Protein AF-A0AA51R0V2-F1 (afdb_monomer_lite)

Organism: NCBI:txid2735563

pLDDT: mean 81.25, std 9.44, range [46.59, 93.56]

Sequence (95 aa):
MQFSDDDLKMIEWLRKQHANWPGVRMIILVCSILTMVLAGWLLFSGDEGYSEALVLYVVLAAAGMSYTLGSWAGRAEISLLLKLVEAQQIEKKYI

Foldseek 3Di:
DPDDPVNVVVLVVLVVCQVCVVVVLVVLLVQLVVLVVVLVVVVVVPDPPCPVVSVVSPVSSVVSVCVSVVQVVTDVVSVVVNVVVVVVVVVVVVD

Secondary structure (DSSP, 8-state):
-PPPHHHHHHHHHHHHHHHHHHHHHHHHHHHHHHHHHHHHHHHHT--GGGHHHHHHHHHHHHHHHHHHHHTTT--HHHHHHHHHHHHHHHHTT--

Radius of gyration: 20.96 Å; chains: 1; bounding box: 52×22×54 Å

Structure (mmCIF, N/CA/C/O backbone):
data_AF-A0AA51R0V2-F1
#
_entry.id   AF-A0AA51R0V2-F1
#
loop_
_atom_site.group_PDB
_atom_site.id
_atom_site.type_symbol
_atom_site.label_atom_id
_atom_site.label_alt_id
_atom_site.label_comp_id
_atom_site.label_asym_id
_atom_site.label_entity_id
_atom_site.label_seq_id
_atom_site.pdbx_PDB_ins_code
_atom_site.Cartn_x
_atom_site.Cartn_y
_atom_site.Cartn_z
_atom_site.occupancy
_atom_site.B_iso_or_equiv
_atom_site.auth_seq_id
_atom_site.auth_comp_id
_atom_site.auth_asym_id
_atom_site.auth_atom_id
_atom_site.pdbx_PDB_model_num
ATOM 1 N N . MET A 1 1 ? -28.702 -4.494 19.532 1.00 54.69 1 MET A N 1
ATOM 2 C CA . MET A 1 1 ? -27.889 -5.733 19.480 1.00 54.69 1 MET A CA 1
ATOM 3 C C . MET A 1 1 ? -26.741 -5.668 20.474 1.00 54.69 1 MET A C 1
ATOM 5 O O . MET A 1 1 ? -26.076 -4.641 20.529 1.00 54.69 1 MET A O 1
ATOM 9 N N . GLN A 1 2 ? -26.548 -6.678 21.326 1.00 70.31 2 GLN A N 1
ATOM 10 C CA . GLN A 1 2 ? -25.242 -6.891 21.971 1.00 70.31 2 GLN A CA 1
ATOM 11 C C . GLN A 1 2 ? -24.311 -7.462 20.898 1.00 70.31 2 GLN A C 1
ATOM 13 O O . GLN A 1 2 ? -24.721 -8.377 20.190 1.00 70.31 2 GLN A O 1
ATOM 18 N N . PHE A 1 3 ? -23.128 -6.873 20.734 1.00 72.31 3 PHE A N 1
ATOM 19 C CA . PHE A 1 3 ? -22.094 -7.470 19.894 1.00 72.31 3 PHE A CA 1
ATOM 20 C C . PHE A 1 3 ? -21.643 -8.770 20.550 1.00 72.31 3 PHE A C 1
ATOM 22 O O . PHE A 1 3 ? -21.470 -8.810 21.770 1.00 72.31 3 PHE A O 1
ATOM 29 N N . SER A 1 4 ? -21.500 -9.821 19.751 1.00 84.56 4 SER A N 1
ATOM 30 C CA . SER A 1 4 ? -20.906 -11.066 20.219 1.00 84.56 4 SER A CA 1
ATOM 31 C C . SER A 1 4 ? -19.407 -10.876 20.473 1.00 84.56 4 SER A C 1
ATOM 33 O O . SER A 1 4 ? -18.784 -9.939 19.963 1.00 84.56 4 SER A O 1
ATOM 35 N N . ASP A 1 5 ? -18.803 -11.792 21.229 1.00 83.38 5 ASP A N 1
ATOM 36 C CA . ASP A 1 5 ? -17.347 -11.807 21.421 1.00 83.38 5 ASP A CA 1
ATOM 37 C C . ASP A 1 5 ? -16.591 -11.908 20.086 1.00 83.38 5 ASP A C 1
ATOM 39 O O . ASP A 1 5 ? -15.482 -11.389 19.953 1.00 83.38 5 ASP A O 1
ATOM 43 N N . ASP A 1 6 ? -17.193 -12.534 19.074 1.00 83.44 6 ASP A N 1
ATOM 44 C CA . ASP A 1 6 ? -16.601 -12.652 17.743 1.00 83.44 6 ASP A CA 1
ATOM 45 C C . ASP A 1 6 ? -16.685 -11.339 16.952 1.00 83.44 6 ASP A C 1
ATOM 47 O O . ASP A 1 6 ? -15.719 -10.970 16.278 1.00 83.44 6 ASP A O 1
ATOM 51 N N . ASP A 1 7 ? -17.763 -10.567 17.115 1.00 81.69 7 ASP A N 1
ATOM 52 C CA . ASP A 1 7 ? -17.872 -9.225 16.529 1.00 81.69 7 ASP A CA 1
ATOM 53 C C . ASP A 1 7 ? -16.814 -8.280 17.114 1.00 81.69 7 ASP A C 1
ATOM 55 O O . ASP A 1 7 ? -16.176 -7.518 16.385 1.00 81.69 7 ASP A O 1
ATOM 59 N N . LEU A 1 8 ? -16.575 -8.359 18.428 1.00 81.31 8 LEU A N 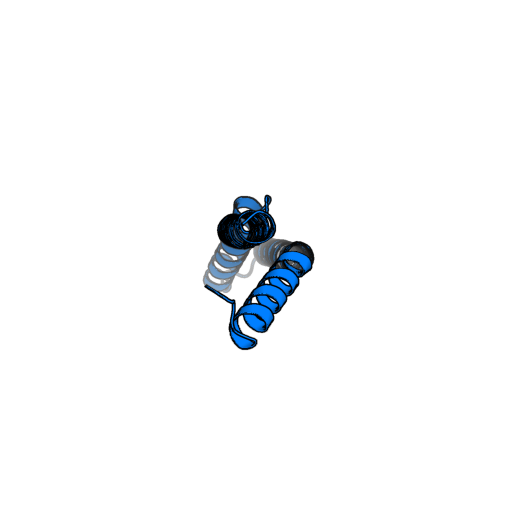1
ATOM 60 C CA . LEU A 1 8 ? -15.547 -7.565 19.104 1.00 81.31 8 LEU A CA 1
ATOM 61 C C . LEU A 1 8 ? -14.140 -7.909 18.598 1.00 81.31 8 LEU A C 1
ATOM 63 O O . LEU A 1 8 ? -13.363 -6.999 18.295 1.00 81.31 8 LEU A O 1
ATOM 67 N N . LYS A 1 9 ? -13.828 -9.202 18.423 1.00 85.31 9 LYS A N 1
ATOM 68 C CA . LYS A 1 9 ? -12.560 -9.641 17.812 1.00 85.31 9 LYS A CA 1
ATOM 69 C C . LYS A 1 9 ? -12.413 -9.122 16.382 1.00 85.31 9 LYS A C 1
ATOM 71 O O . LYS A 1 9 ? -11.329 -8.673 16.005 1.00 85.31 9 LYS A O 1
ATOM 76 N N . MET A 1 10 ? -13.486 -9.154 15.589 1.00 84.00 10 MET A N 1
ATOM 77 C CA . MET A 1 10 ? -13.480 -8.659 14.211 1.00 84.00 10 MET A CA 1
ATOM 78 C C . MET A 1 10 ? -13.235 -7.143 14.149 1.00 84.00 10 MET A C 1
ATOM 80 O O . MET A 1 10 ? -12.413 -6.683 13.354 1.00 84.00 10 MET A O 1
ATOM 84 N N . ILE A 1 11 ? -13.882 -6.364 15.019 1.00 85.19 11 ILE A N 1
ATOM 85 C CA . ILE A 1 11 ? -13.674 -4.912 15.124 1.00 85.19 11 ILE A CA 1
ATOM 86 C C . ILE A 1 11 ? -12.228 -4.598 15.528 1.00 85.19 11 ILE A C 1
ATOM 88 O O . ILE A 1 11 ? -11.595 -3.713 14.946 1.00 85.19 11 ILE A O 1
ATOM 92 N N . GLU A 1 12 ? -11.674 -5.329 16.496 1.00 85.62 12 GLU A N 1
ATOM 93 C CA . GLU A 1 12 ? -10.290 -5.132 16.929 1.00 85.62 12 GLU A CA 1
ATOM 94 C C . GLU A 1 12 ? -9.290 -5.468 15.812 1.00 85.62 12 GLU A C 1
ATOM 96 O O . GLU A 1 12 ? -8.319 -4.736 15.593 1.00 85.62 12 GLU A O 1
ATOM 101 N N . TRP A 1 13 ? -9.554 -6.533 15.052 1.00 85.44 13 TRP A N 1
ATOM 102 C CA . TRP A 1 13 ? -8.765 -6.894 13.878 1.00 85.44 13 TRP A CA 1
ATOM 103 C C . TRP A 1 13 ? -8.802 -5.799 12.801 1.00 85.44 13 TRP A C 1
ATOM 105 O O . TRP A 1 13 ? -7.748 -5.388 12.308 1.00 85.44 13 TRP A O 1
ATOM 115 N N . LEU A 1 14 ? -9.986 -5.253 12.496 1.00 83.00 14 LEU A N 1
ATOM 116 C CA . LEU A 1 14 ? -10.150 -4.138 11.555 1.00 83.00 14 LEU A CA 1
ATOM 117 C C . LEU A 1 14 ? -9.400 -2.882 12.015 1.00 83.00 14 LEU A C 1
ATOM 119 O O . LEU A 1 14 ? -8.750 -2.213 11.208 1.00 83.00 14 LEU A O 1
ATOM 123 N N . ARG A 1 15 ? -9.429 -2.580 13.318 1.00 83.50 15 ARG A N 1
ATOM 124 C CA . ARG A 1 15 ? -8.702 -1.446 13.903 1.00 83.50 15 ARG A CA 1
ATOM 125 C C . ARG A 1 15 ? -7.184 -1.625 13.772 1.00 83.50 15 ARG A C 1
ATOM 127 O O . ARG A 1 15 ? -6.503 -0.683 13.369 1.00 83.50 15 ARG A O 1
ATOM 134 N N . LYS A 1 16 ? -6.655 -2.829 14.029 1.00 84.06 16 LYS A N 1
ATOM 135 C CA . LYS A 1 16 ? -5.226 -3.155 13.830 1.00 84.06 16 LYS A CA 1
ATOM 136 C C . LYS A 1 16 ? -4.811 -3.050 12.361 1.00 84.06 16 LYS A C 1
ATOM 138 O O . LYS A 1 16 ? -3.772 -2.465 12.061 1.00 84.06 16 LYS A O 1
ATOM 143 N N . GLN A 1 17 ? -5.628 -3.562 11.441 1.00 79.62 17 GLN A N 1
ATOM 144 C CA . GLN A 1 17 ? -5.383 -3.443 10.000 1.00 79.62 17 GLN A CA 1
ATOM 145 C C . GLN A 1 17 ? -5.340 -1.980 9.542 1.00 79.62 17 GLN A C 1
ATOM 147 O O . GLN A 1 17 ? -4.425 -1.588 8.819 1.00 79.62 17 GLN A O 1
ATOM 152 N N . HIS A 1 18 ? -6.292 -1.158 9.993 1.00 82.38 18 HIS A N 1
ATOM 153 C CA . HIS A 1 18 ? -6.324 0.265 9.663 1.00 82.38 18 HIS A CA 1
ATOM 154 C C . HIS A 1 18 ? -5.122 1.022 10.244 1.00 82.38 18 HIS A C 1
ATOM 156 O O . HIS A 1 18 ? -4.519 1.834 9.549 1.00 82.38 18 HIS A O 1
ATOM 162 N N . ALA A 1 19 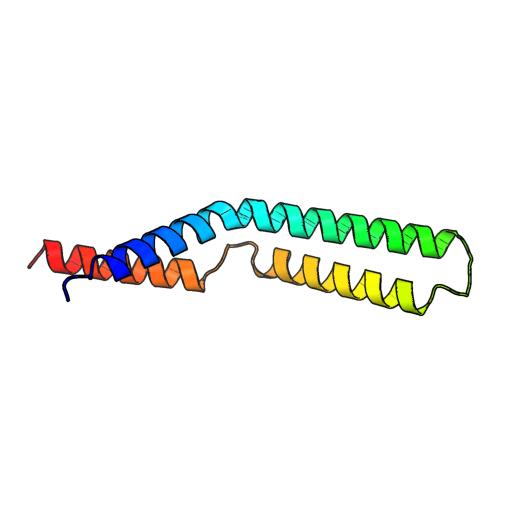? -4.728 0.723 11.485 1.00 82.38 19 ALA A N 1
ATOM 163 C CA . ALA A 1 19 ? -3.573 1.347 12.129 1.00 82.38 19 ALA A CA 1
ATOM 164 C C . ALA A 1 19 ? -2.245 1.016 11.425 1.00 82.38 19 ALA A C 1
ATOM 166 O O . ALA A 1 19 ? -1.380 1.879 11.309 1.00 82.38 19 ALA A O 1
ATOM 167 N N . ASN A 1 20 ? -2.100 -0.208 10.906 1.00 84.56 20 ASN A N 1
ATOM 168 C CA . ASN A 1 20 ? -0.903 -0.643 10.178 1.00 84.56 20 ASN A CA 1
ATOM 169 C C . ASN A 1 20 ? -0.899 -0.222 8.697 1.00 84.56 20 ASN A C 1
ATOM 171 O O . ASN A 1 20 ? 0.127 -0.341 8.022 1.00 84.56 20 ASN A O 1
ATOM 175 N N . TRP A 1 21 ? -2.019 0.298 8.185 1.00 83.38 21 TRP A N 1
ATOM 176 C CA . TRP A 1 21 ? -2.171 0.723 6.793 1.00 83.38 21 TRP A CA 1
ATOM 177 C C . TRP A 1 21 ? -1.107 1.725 6.314 1.00 83.38 21 TRP A C 1
ATOM 179 O O . TRP A 1 21 ? -0.565 1.517 5.226 1.00 83.38 21 TRP A O 1
ATOM 189 N N . PRO A 1 22 ? -0.725 2.767 7.087 1.00 84.69 22 PRO A N 1
ATOM 190 C CA . PRO A 1 22 ? 0.331 3.689 6.673 1.00 84.69 22 PRO A CA 1
ATOM 191 C C . PRO A 1 22 ? 1.680 2.991 6.467 1.00 84.69 22 PRO A C 1
ATOM 193 O O . PRO A 1 22 ? 2.404 3.338 5.536 1.00 84.69 22 PRO A O 1
ATOM 196 N N . GLY A 1 23 ? 2.001 1.987 7.292 1.00 86.56 23 GLY A N 1
ATOM 197 C CA . GLY A 1 23 ? 3.226 1.196 7.164 1.00 86.56 23 GLY A CA 1
ATOM 198 C C . GLY A 1 23 ? 3.226 0.346 5.895 1.00 86.56 23 GLY A C 1
ATOM 199 O O . GLY A 1 23 ? 4.159 0.422 5.098 1.00 86.56 23 GLY A O 1
ATOM 200 N N . VAL A 1 24 ? 2.138 -0.390 5.648 1.00 87.00 24 VAL A N 1
ATOM 201 C CA . VAL A 1 24 ? 1.963 -1.181 4.415 1.00 87.00 24 VAL A CA 1
ATOM 202 C C . VAL A 1 24 ? 2.026 -0.287 3.175 1.00 87.00 24 VAL A C 1
ATOM 204 O O . VAL A 1 24 ? 2.680 -0.630 2.193 1.00 87.00 24 VAL A O 1
ATOM 207 N N . ARG A 1 25 ? 1.415 0.899 3.232 1.00 87.50 25 ARG A N 1
ATOM 208 C CA . ARG A 1 25 ? 1.472 1.891 2.154 1.00 87.50 25 ARG A CA 1
ATOM 209 C C . ARG A 1 25 ? 2.904 2.325 1.851 1.00 87.50 25 ARG A C 1
ATOM 211 O O . ARG A 1 25 ? 3.272 2.376 0.682 1.00 87.50 25 ARG A O 1
ATOM 218 N N . MET A 1 26 ? 3.703 2.626 2.876 1.00 88.50 26 MET A N 1
ATOM 219 C CA . MET A 1 26 ? 5.108 3.003 2.686 1.00 88.50 26 MET A CA 1
ATOM 220 C C . MET A 1 26 ? 5.909 1.880 2.028 1.00 88.50 26 MET A C 1
ATOM 222 O O . MET A 1 26 ? 6.696 2.155 1.128 1.00 88.50 26 MET A O 1
ATOM 226 N N . ILE A 1 27 ? 5.664 0.623 2.409 1.00 91.00 27 ILE A N 1
ATOM 227 C CA . ILE A 1 27 ? 6.299 -0.540 1.773 1.00 91.00 27 ILE A CA 1
ATOM 228 C C . ILE A 1 27 ? 5.938 -0.599 0.283 1.00 91.00 27 ILE A C 1
ATOM 230 O O . ILE A 1 27 ? 6.832 -0.671 -0.555 1.00 91.00 27 ILE A O 1
ATOM 234 N N . ILE A 1 28 ? 4.648 -0.500 -0.063 1.00 90.50 28 ILE A N 1
ATOM 235 C CA . ILE A 1 28 ? 4.197 -0.533 -1.466 1.00 90.50 28 ILE A CA 1
ATOM 236 C C . ILE A 1 28 ? 4.803 0.628 -2.263 1.00 90.50 28 ILE A C 1
ATOM 238 O O . ILE A 1 28 ? 5.244 0.425 -3.395 1.00 90.50 28 ILE A O 1
ATOM 242 N N . LEU A 1 29 ? 4.861 1.830 -1.683 1.00 90.62 29 LEU A N 1
ATOM 243 C CA . LEU A 1 29 ? 5.451 3.004 -2.326 1.00 90.62 29 LEU A CA 1
ATOM 244 C C . LEU A 1 29 ? 6.941 2.781 -2.619 1.00 90.62 29 LEU A C 1
ATOM 246 O O . LEU A 1 29 ? 7.379 2.986 -3.747 1.00 90.62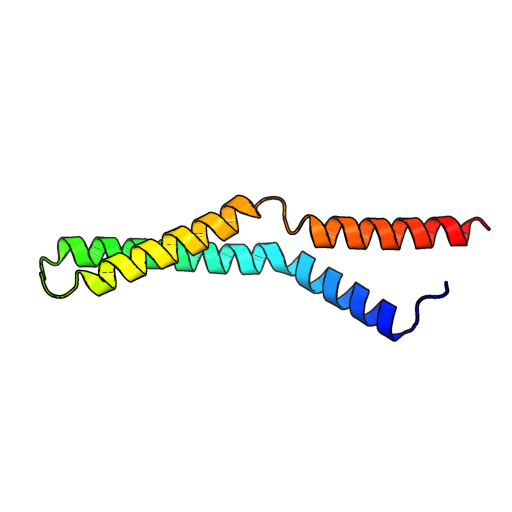 29 LEU A O 1
ATOM 250 N N . VAL A 1 30 ? 7.705 2.310 -1.628 1.00 92.81 30 VAL A N 1
ATOM 251 C CA . VAL A 1 30 ? 9.138 2.016 -1.778 1.00 92.81 30 VAL A CA 1
ATOM 252 C C . VAL A 1 30 ? 9.361 0.943 -2.839 1.00 92.81 30 VAL A C 1
ATOM 254 O O . VAL A 1 30 ? 10.182 1.139 -3.732 1.00 92.81 30 VAL A O 1
ATOM 257 N N . CYS A 1 31 ? 8.595 -0.151 -2.804 1.00 93.50 31 CYS A N 1
ATOM 258 C CA . CYS A 1 31 ? 8.660 -1.185 -3.834 1.00 93.50 31 CYS A CA 1
ATOM 259 C C . CYS A 1 31 ? 8.362 -0.609 -5.223 1.00 93.50 31 CYS A C 1
ATOM 261 O O . CYS A 1 31 ? 9.112 -0.868 -6.159 1.00 93.50 31 CYS A O 1
ATOM 263 N N . SER A 1 32 ? 7.328 0.223 -5.363 1.00 90.88 32 SER A N 1
ATOM 264 C CA . SER A 1 32 ? 6.956 0.829 -6.651 1.00 90.88 32 SER A CA 1
ATOM 265 C C . SER A 1 32 ? 8.056 1.746 -7.197 1.00 90.88 32 SER A C 1
ATOM 267 O O . SER A 1 32 ? 8.378 1.683 -8.381 1.00 90.88 32 SER A O 1
ATOM 269 N N . ILE A 1 33 ? 8.689 2.545 -6.330 1.00 92.25 33 ILE A N 1
ATOM 270 C CA . ILE A 1 33 ? 9.825 3.403 -6.696 1.00 92.25 33 ILE A CA 1
ATOM 271 C C . ILE A 1 33 ? 11.020 2.554 -7.137 1.00 92.25 33 ILE A C 1
ATOM 273 O O . ILE A 1 33 ? 11.587 2.812 -8.195 1.00 92.25 33 ILE A O 1
ATOM 277 N N . LEU A 1 34 ? 11.383 1.516 -6.376 1.00 93.56 34 LEU A N 1
ATOM 278 C CA . LEU A 1 34 ? 12.475 0.607 -6.744 1.00 93.56 34 LEU A CA 1
ATOM 279 C C . LEU A 1 34 ? 12.221 -0.063 -8.098 1.00 93.56 34 LEU A C 1
ATOM 281 O O . LEU A 1 34 ? 13.131 -0.173 -8.915 1.00 93.56 34 LEU A O 1
ATOM 285 N N . THR A 1 35 ? 10.972 -0.444 -8.361 1.00 91.62 35 THR A N 1
ATOM 286 C CA . THR A 1 35 ? 10.563 -1.044 -9.637 1.00 91.62 35 THR A CA 1
ATOM 287 C C . THR A 1 35 ? 10.754 -0.061 -10.801 1.00 91.62 35 THR A C 1
ATOM 289 O O . THR A 1 35 ? 11.285 -0.444 -11.841 1.00 91.62 35 THR A O 1
ATOM 292 N N . MET A 1 36 ? 10.422 1.225 -10.616 1.00 90.06 36 MET A N 1
ATOM 293 C CA . MET A 1 36 ? 10.706 2.273 -11.612 1.00 90.06 36 MET A CA 1
ATOM 294 C C . MET A 1 36 ? 12.201 2.514 -11.819 1.00 90.06 36 MET A C 1
ATOM 296 O O . MET A 1 36 ? 12.628 2.727 -12.951 1.00 90.06 36 MET A O 1
ATOM 300 N N . VAL A 1 37 ? 13.001 2.484 -10.751 1.00 91.44 37 VAL A N 1
ATOM 301 C CA . VAL A 1 37 ? 14.461 2.644 -10.848 1.00 91.44 37 VAL A CA 1
ATOM 302 C C . VAL A 1 37 ? 15.069 1.506 -11.668 1.00 91.44 37 VAL A C 1
ATOM 304 O O . VAL A 1 37 ? 15.890 1.760 -12.546 1.00 91.44 37 VAL A O 1
ATOM 307 N N . LEU A 1 38 ? 14.627 0.266 -11.439 1.00 89.12 38 LEU A N 1
ATOM 308 C CA . LEU A 1 38 ? 15.060 -0.899 -12.214 1.00 89.12 38 LEU A CA 1
ATOM 309 C C . LEU A 1 38 ? 14.616 -0.819 -13.680 1.00 89.12 38 LEU A C 1
ATOM 311 O O . LEU A 1 38 ? 15.410 -1.110 -14.571 1.00 89.12 38 LEU A O 1
ATOM 315 N N . ALA A 1 39 ? 13.385 -0.371 -13.945 1.00 88.25 39 ALA A N 1
ATOM 316 C CA . ALA A 1 39 ? 12.913 -0.132 -15.309 1.00 88.25 39 ALA A CA 1
ATOM 317 C C . ALA A 1 39 ? 13.760 0.934 -16.027 1.00 88.25 39 ALA A C 1
ATOM 319 O O . ALA A 1 39 ? 14.138 0.752 -17.182 1.00 88.25 39 ALA A O 1
ATOM 320 N N . GLY A 1 40 ? 14.106 2.020 -15.327 1.00 86.94 40 GLY A N 1
ATOM 321 C CA . GLY A 1 40 ? 15.006 3.055 -15.832 1.00 86.94 40 GLY A CA 1
ATOM 322 C C . GLY A 1 40 ? 16.395 2.504 -16.145 1.00 86.94 40 GLY A C 1
ATOM 323 O O . GLY A 1 40 ? 16.916 2.749 -17.226 1.00 86.94 40 GLY A O 1
ATOM 324 N N . TRP A 1 41 ? 16.973 1.705 -15.245 1.00 88.44 41 TRP A N 1
ATOM 325 C CA . TRP A 1 41 ? 18.264 1.051 -15.474 1.00 88.44 41 TRP A CA 1
ATOM 326 C C . TRP A 1 41 ? 18.254 0.169 -16.730 1.00 88.44 41 TRP A C 1
ATOM 328 O O . TRP A 1 41 ? 19.181 0.240 -17.535 1.00 88.44 41 TRP A O 1
ATOM 338 N N . LEU A 1 42 ? 17.189 -0.614 -16.930 1.00 86.00 42 LEU A N 1
ATOM 339 C CA . LEU A 1 42 ? 17.038 -1.478 -18.104 1.00 86.00 42 LEU A CA 1
ATOM 340 C C . LEU A 1 42 ? 16.995 -0.689 -19.421 1.00 86.00 42 LEU A C 1
ATOM 342 O O . LEU A 1 42 ? 17.617 -1.108 -20.396 1.00 86.00 42 LEU A O 1
ATOM 346 N N . LEU A 1 43 ? 16.351 0.485 -19.442 1.00 83.88 43 LEU A N 1
ATOM 347 C CA . LEU A 1 43 ? 16.379 1.381 -20.608 1.00 83.88 43 LEU A CA 1
ATOM 348 C C . LEU A 1 43 ? 17.798 1.824 -20.970 1.00 83.88 43 LEU A C 1
ATOM 350 O O . LEU A 1 43 ? 18.135 1.897 -22.149 1.00 83.88 43 LEU A O 1
ATOM 354 N N . PHE A 1 44 ? 18.629 2.115 -19.968 1.00 83.31 44 PHE A N 1
ATOM 355 C CA . PHE A 1 44 ? 20.002 2.571 -20.192 1.00 83.31 44 PHE A CA 1
ATOM 356 C C . PHE A 1 44 ? 20.971 1.439 -20.547 1.00 83.31 44 PHE A C 1
ATOM 358 O O . PHE A 1 44 ? 22.010 1.716 -21.140 1.00 83.31 44 PHE A O 1
ATOM 365 N N . SER A 1 45 ? 20.650 0.180 -20.227 1.00 81.81 45 SER A N 1
ATOM 366 C CA . SER A 1 45 ? 21.501 -0.963 -20.591 1.00 81.81 45 SER A CA 1
ATOM 367 C C . SER A 1 45 ? 21.497 -1.313 -22.083 1.00 81.81 45 SER A C 1
ATOM 369 O O . SER A 1 45 ? 22.375 -2.051 -22.515 1.00 81.81 45 SER A O 1
ATOM 371 N N . GLY A 1 46 ? 20.566 -0.775 -22.881 1.00 69.50 46 GLY A N 1
ATOM 372 C CA . GLY A 1 46 ? 20.573 -0.926 -24.344 1.00 69.50 46 GLY A CA 1
ATOM 373 C C . GLY A 1 46 ? 20.287 -2.339 -24.870 1.00 69.50 46 GLY A C 1
ATOM 374 O O . GLY A 1 46 ? 20.378 -2.555 -26.074 1.00 69.50 46 GLY A O 1
ATOM 375 N N . ASP A 1 47 ? 19.927 -3.291 -24.005 1.00 72.44 47 ASP A N 1
ATOM 376 C CA . ASP A 1 47 ? 19.542 -4.643 -24.413 1.00 72.44 47 ASP A CA 1
ATOM 377 C C . ASP A 1 47 ? 18.102 -4.654 -24.957 1.00 72.44 47 ASP A C 1
ATOM 379 O O . ASP A 1 47 ? 17.127 -4.486 -24.219 1.00 72.44 47 ASP A O 1
ATOM 383 N N . GLU A 1 48 ? 17.957 -4.910 -26.259 1.00 67.31 48 GLU A N 1
ATOM 384 C CA . GLU A 1 48 ? 16.660 -4.953 -26.958 1.00 67.31 48 GLU A CA 1
ATOM 385 C C . GLU A 1 48 ? 15.759 -6.126 -26.509 1.00 67.31 48 GLU A C 1
ATOM 387 O O . GLU A 1 48 ? 14.558 -6.1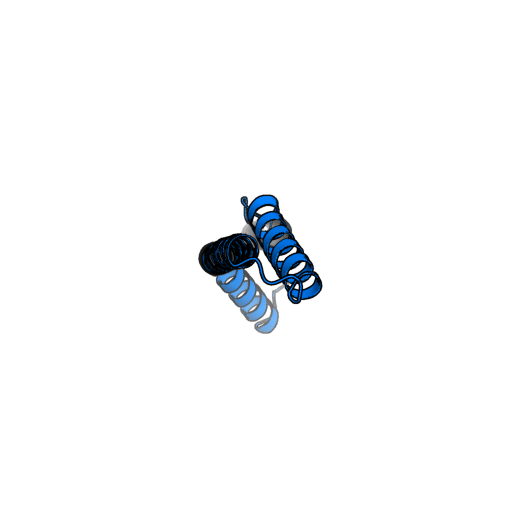42 -26.786 1.00 67.31 48 GLU A O 1
ATOM 392 N N . GLY A 1 49 ? 16.307 -7.095 -25.766 1.00 67.25 49 GLY A N 1
ATOM 393 C CA . GLY A 1 49 ? 15.605 -8.298 -25.306 1.00 67.25 49 GLY A CA 1
ATOM 394 C C . GLY A 1 49 ? 14.681 -8.121 -24.093 1.00 67.25 49 GLY A C 1
ATOM 395 O O . GLY A 1 49 ? 13.963 -9.057 -23.750 1.00 67.25 49 GLY A O 1
ATOM 396 N N . TYR A 1 50 ? 14.661 -6.953 -23.438 1.00 71.38 50 TYR A N 1
ATOM 397 C CA . TYR A 1 50 ? 13.897 -6.735 -22.194 1.00 71.38 50 TYR A CA 1
ATOM 398 C C . TYR A 1 50 ? 12.600 -5.926 -22.360 1.00 71.38 50 TYR A C 1
ATOM 400 O O . TYR A 1 50 ? 12.051 -5.443 -21.367 1.00 71.38 50 TYR A O 1
ATOM 408 N N . SER A 1 51 ? 12.077 -5.774 -23.582 1.00 73.56 51 SER A N 1
ATOM 409 C CA . SER A 1 51 ? 10.884 -4.946 -23.839 1.00 73.56 51 SER A CA 1
ATOM 410 C C . SER A 1 51 ? 9.654 -5.379 -23.021 1.00 73.56 51 SER A C 1
ATOM 412 O O . SER A 1 51 ? 8.982 -4.535 -22.429 1.00 73.56 51 SER A O 1
ATOM 414 N N . GLU A 1 52 ? 9.399 -6.685 -22.896 1.00 79.00 52 GLU A N 1
ATOM 415 C CA . GLU A 1 52 ? 8.274 -7.218 -22.111 1.00 79.00 52 GLU A CA 1
ATOM 416 C C . GLU A 1 52 ? 8.453 -6.996 -20.602 1.00 79.00 52 GLU A C 1
ATOM 418 O O . GLU A 1 52 ? 7.521 -6.579 -19.908 1.00 79.00 52 GLU A O 1
ATOM 423 N N . ALA A 1 53 ? 9.669 -7.219 -20.093 1.00 82.38 53 ALA A N 1
ATOM 424 C CA . ALA A 1 53 ? 9.998 -7.011 -18.684 1.00 82.38 53 ALA A CA 1
ATOM 425 C C . ALA A 1 53 ? 9.837 -5.536 -18.288 1.00 82.38 53 ALA A C 1
ATOM 427 O O . ALA A 1 53 ? 9.345 -5.221 -17.205 1.00 82.38 53 ALA A O 1
ATOM 428 N N . LEU A 1 54 ? 10.193 -4.625 -19.192 1.00 85.44 54 LEU A N 1
ATOM 429 C CA . LEU A 1 54 ? 10.051 -3.194 -18.988 1.00 85.44 54 LEU A CA 1
ATOM 430 C C . LEU A 1 54 ? 8.587 -2.766 -18.878 1.00 85.44 54 LEU A C 1
ATOM 432 O O . LEU A 1 54 ? 8.232 -2.035 -17.951 1.00 85.44 54 LEU A O 1
ATOM 436 N N . VAL A 1 55 ? 7.727 -3.253 -19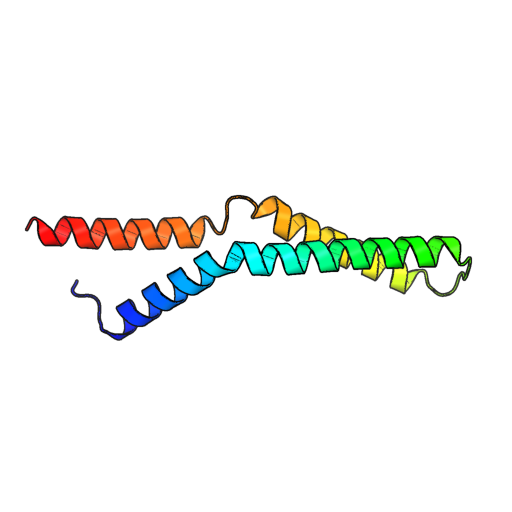.779 1.00 86.75 55 VAL A N 1
ATOM 437 C CA . VAL A 1 55 ? 6.280 -2.996 -19.710 1.00 86.75 55 VAL A CA 1
ATOM 438 C C . VAL A 1 55 ? 5.715 -3.509 -18.385 1.00 86.75 55 VAL A C 1
ATOM 440 O O . VAL A 1 55 ? 4.982 -2.782 -17.712 1.00 86.75 55 VAL A O 1
ATOM 443 N N . LEU A 1 56 ? 6.104 -4.715 -17.961 1.00 87.88 56 LEU A N 1
ATOM 444 C CA . LEU A 1 56 ? 5.669 -5.291 -16.689 1.00 87.88 56 LEU A CA 1
ATOM 445 C C . LEU A 1 56 ? 6.079 -4.423 -15.488 1.00 87.88 56 LEU A C 1
ATOM 447 O O . LEU A 1 56 ? 5.247 -4.149 -14.620 1.00 87.88 56 LEU A O 1
ATOM 451 N N . TYR A 1 57 ? 7.330 -3.958 -15.438 1.00 88.19 57 TYR A N 1
ATOM 452 C CA . TYR A 1 57 ? 7.817 -3.113 -14.344 1.00 88.19 57 TYR A CA 1
ATOM 453 C C . TYR A 1 57 ? 7.096 -1.769 -14.271 1.00 88.19 57 TYR A C 1
ATOM 455 O O . TYR A 1 57 ? 6.721 -1.335 -13.180 1.00 88.19 57 TYR A O 1
ATOM 463 N N . VAL A 1 58 ? 6.846 -1.135 -15.419 1.00 89.12 58 VAL A N 1
ATOM 464 C CA . VAL A 1 58 ? 6.101 0.128 -15.480 1.00 89.12 58 VAL A CA 1
ATOM 465 C C . VAL A 1 58 ? 4.662 -0.068 -15.004 1.00 89.12 58 VAL A C 1
ATOM 467 O O . VAL A 1 58 ? 4.177 0.725 -14.197 1.00 89.12 58 VAL A O 1
ATOM 470 N N . VAL A 1 59 ? 3.985 -1.137 -15.437 1.00 91.06 59 VAL A N 1
ATOM 471 C CA . VAL A 1 59 ? 2.606 -1.435 -15.016 1.00 91.06 59 VAL A CA 1
ATOM 472 C C . VAL A 1 59 ? 2.529 -1.716 -13.515 1.00 91.06 59 VAL A C 1
ATOM 474 O O . VAL A 1 59 ? 1.676 -1.145 -12.835 1.00 91.06 59 VAL A O 1
ATOM 477 N N . LEU A 1 60 ? 3.430 -2.543 -12.974 1.00 88.81 60 LEU A N 1
ATOM 478 C CA . LEU A 1 60 ? 3.476 -2.848 -11.539 1.00 88.81 60 LEU A CA 1
ATOM 479 C C . LEU A 1 60 ? 3.724 -1.594 -10.701 1.00 88.81 60 LEU A C 1
ATOM 481 O O . LEU A 1 60 ? 3.037 -1.369 -9.701 1.00 88.81 60 LEU A O 1
ATOM 485 N N . ALA A 1 61 ? 4.667 -0.753 -11.123 1.00 90.56 61 ALA A N 1
ATOM 486 C CA . ALA A 1 61 ? 4.962 0.481 -10.419 1.00 90.56 61 ALA A CA 1
ATOM 487 C C . ALA A 1 61 ? 3.803 1.482 -10.488 1.00 90.56 61 ALA A C 1
ATOM 489 O O . ALA A 1 61 ? 3.444 2.076 -9.472 1.00 90.56 61 ALA A O 1
ATOM 490 N N . ALA A 1 62 ? 3.184 1.648 -11.660 1.00 91.00 62 ALA A N 1
ATOM 491 C CA . ALA A 1 62 ? 2.028 2.520 -11.836 1.00 91.00 62 ALA A CA 1
ATOM 492 C C . ALA A 1 62 ? 0.834 2.049 -10.995 1.00 91.00 62 ALA A C 1
ATOM 494 O O . ALA A 1 62 ? 0.187 2.867 -10.341 1.00 91.00 62 ALA A O 1
ATOM 495 N N . ALA A 1 63 ? 0.576 0.739 -10.946 1.00 89.25 63 ALA A N 1
ATOM 496 C CA . ALA A 1 63 ? -0.476 0.160 -10.119 1.00 89.25 63 ALA A CA 1
ATOM 497 C C . ALA A 1 63 ? -0.210 0.383 -8.621 1.00 89.25 63 ALA A C 1
ATOM 499 O O . ALA A 1 63 ? -1.097 0.844 -7.901 1.00 89.25 63 ALA A O 1
ATOM 500 N N . GLY A 1 64 ? 1.014 0.127 -8.149 1.00 88.06 64 GLY A N 1
ATOM 501 C CA . GLY A 1 64 ? 1.391 0.344 -6.750 1.00 88.06 64 GLY A CA 1
ATOM 502 C C . GLY A 1 64 ? 1.349 1.821 -6.337 1.00 88.06 64 GLY A C 1
ATOM 503 O O . GLY A 1 64 ? 0.819 2.160 -5.274 1.00 88.06 64 GLY A O 1
ATOM 504 N N . MET A 1 65 ? 1.812 2.730 -7.200 1.00 88.38 65 MET A N 1
ATOM 505 C CA . MET A 1 65 ? 1.702 4.177 -6.980 1.00 88.38 65 MET A CA 1
ATOM 506 C C . MET A 1 65 ? 0.246 4.653 -7.005 1.00 88.38 65 MET A C 1
ATOM 508 O O . MET A 1 65 ? -0.174 5.374 -6.105 1.00 88.38 65 MET A O 1
ATOM 512 N N . SER A 1 66 ? -0.559 4.216 -7.977 1.00 88.38 66 SER A N 1
ATOM 513 C CA . SER A 1 66 ? -1.984 4.566 -8.062 1.00 88.38 66 SER A CA 1
ATOM 514 C C . SER A 1 66 ? -2.746 4.108 -6.818 1.00 88.38 66 SER A C 1
ATOM 516 O O . SER A 1 66 ? -3.490 4.882 -6.216 1.00 88.38 66 SER A O 1
ATOM 518 N N . TYR A 1 67 ? -2.490 2.880 -6.367 1.00 83.19 67 TYR A N 1
ATOM 519 C CA . TYR A 1 67 ? -3.118 2.321 -5.178 1.00 83.19 67 TYR A CA 1
ATOM 520 C C . TYR A 1 67 ? -2.740 3.081 -3.901 1.00 83.19 67 TYR A C 1
ATOM 522 O O . TYR A 1 67 ? -3.602 3.369 -3.068 1.00 83.19 67 TYR A O 1
ATOM 530 N N . THR A 1 68 ? -1.469 3.455 -3.740 1.00 85.62 68 THR A N 1
ATOM 531 C CA . THR A 1 68 ? -0.991 4.190 -2.554 1.00 85.62 68 THR A CA 1
ATOM 532 C C . THR A 1 68 ? -1.443 5.651 -2.534 1.00 85.62 68 THR A C 1
ATOM 534 O O . THR A 1 68 ? -1.814 6.150 -1.471 1.00 85.62 68 THR A O 1
ATOM 537 N N . LEU A 1 69 ? -1.468 6.322 -3.689 1.00 81.06 69 LEU A N 1
ATOM 538 C CA . LEU A 1 69 ? -1.922 7.709 -3.831 1.00 81.06 69 LEU A CA 1
ATOM 539 C C . LEU A 1 69 ? -3.451 7.832 -3.743 1.00 81.06 69 LEU A C 1
ATOM 541 O O . LEU A 1 69 ? -3.954 8.726 -3.067 1.00 81.06 69 LEU A O 1
ATOM 545 N N . GLY A 1 70 ? -4.20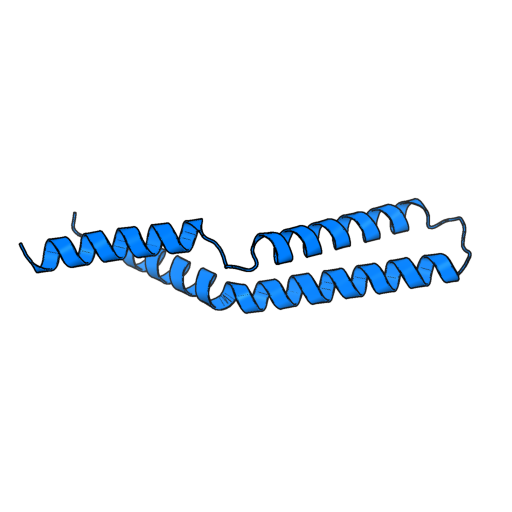4 6.910 -4.351 1.00 78.25 70 GLY A N 1
ATOM 546 C CA . GLY A 1 70 ? -5.672 6.900 -4.292 1.00 78.25 70 GLY A CA 1
ATOM 547 C C . GLY A 1 70 ? -6.225 6.595 -2.896 1.00 78.25 70 GLY A C 1
ATOM 548 O O . GLY A 1 70 ? -7.315 7.032 -2.543 1.00 78.25 70 GLY A O 1
ATOM 549 N N . SER A 1 71 ? -5.447 5.900 -2.064 1.00 71.69 71 SER A N 1
ATOM 550 C CA . SER A 1 71 ? -5.797 5.564 -0.678 1.00 71.69 71 SER A CA 1
ATOM 551 C C . SER A 1 71 ? -5.033 6.403 0.357 1.00 71.69 71 SER A C 1
ATOM 553 O O . SER A 1 71 ? -4.867 5.990 1.511 1.00 71.69 71 SER A O 1
ATOM 555 N N . TRP A 1 72 ? -4.555 7.596 -0.029 1.00 67.56 72 TRP A N 1
ATOM 556 C CA . TRP A 1 72 ? -3.690 8.421 0.823 1.00 67.56 72 TRP A CA 1
ATOM 557 C C . TRP A 1 72 ? -4.367 8.873 2.125 1.00 67.56 72 TRP A C 1
ATOM 559 O O . TRP A 1 72 ? -3.720 8.933 3.171 1.00 67.56 72 TRP A O 1
ATOM 569 N N . ALA A 1 73 ? -5.680 9.109 2.083 1.00 67.06 73 ALA A N 1
ATOM 570 C CA . ALA A 1 73 ? -6.500 9.434 3.253 1.00 67.06 73 ALA A CA 1
ATOM 571 C C . ALA A 1 73 ? -6.838 8.209 4.137 1.00 67.06 73 ALA A C 1
ATOM 573 O O . ALA A 1 73 ? -7.528 8.345 5.145 1.00 67.06 73 ALA A O 1
ATOM 574 N N . GLY A 1 74 ? -6.353 7.014 3.782 1.00 68.44 74 GLY A N 1
ATOM 575 C CA . GLY A 1 74 ? -6.660 5.747 4.444 1.00 68.44 74 GLY A CA 1
ATOM 576 C C . GLY A 1 74 ? -7.795 4.972 3.768 1.00 68.44 74 GLY A C 1
ATOM 577 O O . GLY A 1 74 ? -8.299 5.349 2.711 1.00 68.44 74 GLY A O 1
ATOM 578 N N . ARG A 1 75 ? -8.207 3.853 4.378 1.00 75.31 75 ARG A N 1
ATOM 579 C CA . ARG A 1 75 ? -9.366 3.069 3.919 1.00 75.31 75 ARG A CA 1
ATOM 580 C C . ARG A 1 75 ? -10.663 3.687 4.447 1.00 75.31 75 ARG A C 1
ATOM 582 O O . ARG A 1 75 ? -11.081 3.369 5.561 1.00 75.31 75 ARG A O 1
ATOM 589 N N . ALA A 1 76 ? -11.274 4.567 3.650 1.00 73.19 76 ALA A N 1
ATOM 590 C CA . ALA A 1 76 ? -12.516 5.272 3.991 1.00 73.19 76 ALA A CA 1
ATOM 591 C C . ALA A 1 76 ? -13.644 4.316 4.417 1.00 73.19 76 ALA A C 1
ATOM 593 O O . ALA A 1 76 ? -14.345 4.586 5.387 1.00 73.19 76 ALA A O 1
ATOM 594 N N . GLU A 1 77 ? -13.746 3.161 3.758 1.00 75.44 77 GLU A N 1
ATOM 595 C CA . GLU A 1 77 ? -14.701 2.096 4.081 1.00 75.44 77 GLU A CA 1
ATOM 596 C C . GLU A 1 77 ? -14.548 1.594 5.525 1.00 75.44 77 GLU A C 1
ATOM 598 O O . GLU A 1 77 ? -15.518 1.541 6.275 1.00 75.44 77 GLU A O 1
ATOM 603 N N . ILE A 1 78 ? -13.315 1.300 5.957 1.00 78.44 78 ILE A N 1
ATOM 604 C CA . ILE A 1 78 ? -13.043 0.819 7.320 1.00 78.44 78 ILE A CA 1
ATOM 605 C C . ILE A 1 78 ? -13.287 1.935 8.342 1.00 78.44 78 ILE A C 1
ATOM 607 O O . ILE A 1 78 ? -13.835 1.683 9.411 1.00 78.44 78 ILE A O 1
ATOM 611 N N . SER A 1 79 ? -12.929 3.179 8.010 1.00 77.19 79 SER A N 1
ATOM 612 C CA . SER A 1 79 ? -13.192 4.328 8.885 1.00 77.19 79 SER A CA 1
ATOM 613 C C . SER A 1 79 ? -14.694 4.552 9.102 1.00 77.19 79 SER A C 1
ATOM 615 O O . SER A 1 79 ? -15.117 4.793 10.231 1.00 77.19 79 SER A O 1
ATOM 617 N N . LEU A 1 80 ? -15.508 4.428 8.050 1.00 80.88 80 LEU A N 1
ATOM 618 C CA . LEU A 1 80 ? -16.968 4.523 8.134 1.00 80.88 80 LEU A CA 1
ATOM 619 C C . LEU A 1 80 ? -17.566 3.381 8.959 1.00 80.88 80 LEU A C 1
ATOM 621 O O . LEU A 1 80 ? -18.398 3.641 9.823 1.00 80.88 80 LEU A O 1
ATOM 625 N N . LEU A 1 81 ? -17.109 2.143 8.749 1.00 82.69 81 LEU A N 1
ATOM 626 C CA . LEU A 1 81 ? -17.558 0.987 9.530 1.00 82.69 81 LEU A CA 1
ATOM 627 C C . LEU A 1 81 ? -17.240 1.145 11.022 1.00 82.69 81 LEU A C 1
ATOM 629 O O . LEU A 1 81 ? -18.111 0.919 11.857 1.00 82.69 81 LEU A O 1
ATOM 633 N N . LEU A 1 82 ? -16.031 1.598 11.368 1.00 82.62 82 LEU A N 1
ATOM 634 C CA . LEU A 1 82 ? -15.657 1.855 12.762 1.00 82.62 82 LEU A CA 1
ATOM 635 C C . LEU A 1 82 ? -16.506 2.973 13.384 1.00 82.62 82 LEU A C 1
ATOM 637 O O . LEU A 1 82 ? -16.982 2.817 14.505 1.00 82.62 82 LEU A O 1
ATOM 641 N N . LYS A 1 83 ? -16.764 4.060 12.646 1.00 83.62 83 LYS A N 1
ATOM 642 C CA . LYS A 1 83 ? -17.634 5.153 13.112 1.00 83.62 83 LYS A CA 1
ATOM 643 C C . LYS A 1 83 ? -19.085 4.712 13.312 1.00 83.62 83 LYS A C 1
ATOM 645 O O . LYS A 1 83 ? -19.716 5.143 14.270 1.00 83.62 83 LYS A O 1
ATOM 650 N N . LEU A 1 84 ? -19.614 3.858 12.434 1.00 84.12 84 LEU A N 1
ATOM 651 C CA . LEU A 1 84 ? -20.960 3.291 12.575 1.00 84.12 84 LEU A CA 1
ATOM 652 C C . LEU A 1 84 ? -21.064 2.402 13.818 1.00 84.12 84 LEU A C 1
ATOM 654 O O . LEU A 1 84 ? -22.027 2.515 14.574 1.00 84.12 84 LEU A O 1
ATOM 658 N N . VAL A 1 85 ? -20.055 1.561 14.059 1.00 84.06 85 VAL A N 1
ATOM 659 C CA . VAL A 1 85 ? -19.973 0.733 15.270 1.00 84.06 85 VAL A CA 1
ATOM 660 C C . VAL A 1 85 ? -19.913 1.607 16.526 1.00 84.06 85 VAL A C 1
ATOM 662 O O . VAL A 1 85 ? -20.654 1.358 17.475 1.00 84.06 85 VAL A O 1
ATOM 665 N N . GLU A 1 86 ? -19.086 2.655 16.536 1.00 82.12 86 GLU A N 1
ATOM 666 C CA . GLU A 1 86 ? -18.990 3.592 17.665 1.00 82.12 86 GLU A CA 1
ATOM 667 C C . GLU A 1 86 ? -20.311 4.336 17.913 1.00 82.12 86 GLU A C 1
ATOM 669 O O . GLU A 1 86 ? -20.751 4.435 19.059 1.00 82.12 86 GLU A O 1
ATOM 674 N N . ALA A 1 87 ? -20.995 4.791 16.859 1.00 81.00 87 ALA A N 1
ATOM 675 C CA . ALA A 1 87 ? -22.304 5.433 16.974 1.00 81.00 87 ALA A CA 1
ATOM 676 C C . ALA A 1 87 ? -23.348 4.498 17.615 1.00 81.00 87 ALA A C 1
ATOM 678 O O . ALA A 1 87 ? -24.049 4.903 18.543 1.00 81.00 87 ALA A O 1
ATOM 679 N N . GLN A 1 88 ? -23.388 3.227 17.199 1.00 78.75 88 GLN A N 1
ATOM 680 C CA . GLN A 1 88 ? -24.279 2.224 17.795 1.00 78.75 88 GLN A CA 1
ATOM 681 C C . GLN A 1 88 ? -23.926 1.887 19.250 1.00 78.75 88 GLN A C 1
ATOM 683 O O . GLN A 1 88 ? -24.805 1.522 20.031 1.00 78.75 88 GLN A O 1
ATOM 688 N N . GLN A 1 89 ? -22.655 1.993 19.646 1.00 73.31 89 GLN A N 1
ATOM 689 C CA . GLN A 1 89 ? -22.250 1.809 21.042 1.00 73.31 89 GLN A CA 1
ATOM 690 C C . GLN A 1 89 ? -22.681 2.982 21.930 1.00 73.31 89 GLN A C 1
ATOM 692 O O . GLN A 1 89 ? -23.110 2.757 23.062 1.00 73.31 89 GLN A O 1
ATOM 697 N N . ILE A 1 90 ? -22.587 4.217 21.426 1.00 73.56 90 ILE A N 1
ATOM 698 C CA . ILE A 1 90 ? -22.996 5.427 22.151 1.00 73.56 90 ILE A CA 1
ATOM 699 C C . ILE A 1 90 ? -24.509 5.424 22.374 1.00 73.56 90 ILE A C 1
ATOM 701 O O . ILE A 1 90 ? -24.945 5.597 23.507 1.00 73.56 90 ILE A O 1
ATOM 705 N N . GLU A 1 91 ? -25.304 5.157 21.337 1.00 68.38 91 GLU A N 1
ATOM 706 C CA . GLU A 1 91 ? -26.772 5.156 21.419 1.00 68.38 91 GLU A CA 1
ATOM 707 C C . GLU A 1 91 ? -27.302 4.198 22.502 1.00 68.38 91 GLU A C 1
ATOM 709 O O . GLU A 1 91 ? -28.216 4.535 23.245 1.00 68.38 91 GLU A O 1
ATOM 714 N N . LYS A 1 92 ? -26.657 3.041 22.688 1.00 60.62 92 LYS A N 1
ATOM 715 C CA . LYS A 1 92 ? -27.040 2.058 23.716 1.00 60.62 92 LYS A CA 1
ATOM 716 C C . LYS A 1 92 ? -26.567 2.390 25.129 1.00 60.62 92 LYS A C 1
ATOM 718 O O . LYS A 1 92 ? -26.993 1.725 26.062 1.00 60.62 92 LYS A O 1
ATOM 723 N N . LYS A 1 93 ? -25.651 3.344 25.303 1.00 57.28 93 LYS A N 1
ATOM 724 C CA . LYS A 1 93 ? -25.191 3.777 26.633 1.00 57.28 93 LYS A CA 1
ATOM 725 C C . LYS A 1 93 ? -26.156 4.785 27.274 1.00 57.28 93 LYS A C 1
ATOM 727 O O . LYS A 1 93 ? -26.073 5.014 28.476 1.00 57.28 93 LYS A O 1
ATOM 732 N N . TYR A 1 94 ? -27.034 5.389 26.471 1.00 50.25 94 TYR A N 1
ATOM 733 C CA . TYR A 1 94 ? -27.981 6.433 26.875 1.00 50.25 94 TYR A CA 1
ATOM 734 C C . TYR A 1 94 ? -29.452 5.970 26.894 1.00 50.25 94 TYR A C 1
ATOM 736 O O . TYR A 1 94 ? -30.334 6.794 27.128 1.00 50.25 94 TYR A O 1
ATOM 744 N N . ILE A 1 95 ? -29.706 4.675 26.674 1.00 46.59 95 ILE A N 1
ATOM 745 C CA . ILE A 1 95 ? -31.010 3.998 26.800 1.00 46.59 95 ILE A CA 1
ATOM 746 C C . ILE A 1 95 ? -30.877 2.943 27.894 1.00 46.59 95 ILE A C 1
ATOM 748 O O . ILE A 1 95 ? -31.792 2.853 28.738 1.00 46.59 95 ILE A O 1
#